Protein AF-A0A3M1IKK5-F1 (afdb_monomer_lite)

Radius of gyration: 20.99 Å; chains: 1; bounding box: 72×26×48 Å

Structure (mmCIF, N/CA/C/O backbone):
data_AF-A0A3M1IKK5-F1
#
_entry.id   AF-A0A3M1IKK5-F1
#
loop_
_atom_site.group_PDB
_atom_site.id
_atom_site.type_symbol
_atom_site.label_atom_id
_atom_site.label_alt_id
_atom_site.label_comp_id
_atom_site.label_asym_id
_atom_site.label_entity_id
_atom_site.label_seq_id
_atom_site.pdbx_PDB_ins_code
_atom_site.Cartn_x
_atom_site.Cartn_y
_atom_site.Cartn_z
_atom_site.occupancy
_atom_site.B_iso_or_equiv
_atom_site.auth_seq_id
_atom_site.auth_comp_id
_atom_site.auth_asym_id
_atom_site.auth_atom_id
_atom_site.pdbx_PDB_model_num
ATOM 1 N N . MET A 1 1 ? 6.489 -6.014 11.311 1.00 58.38 1 MET A N 1
ATOM 2 C CA . MET A 1 1 ? 5.268 -6.847 11.260 1.00 58.38 1 MET A CA 1
ATOM 3 C C . MET A 1 1 ? 4.473 -6.287 10.106 1.00 58.38 1 MET A C 1
ATOM 5 O O . MET A 1 1 ? 4.074 -5.149 10.227 1.00 58.38 1 MET A O 1
ATOM 9 N N . GLY A 1 2 ? 4.284 -7.007 9.006 1.00 65.69 2 GLY A N 1
ATOM 10 C CA . GLY A 1 2 ? 3.608 -6.455 7.829 1.00 65.69 2 GLY A CA 1
ATOM 11 C C . GLY A 1 2 ? 3.237 -7.554 6.849 1.00 65.69 2 GLY A C 1
ATOM 12 O O . GLY A 1 2 ? 3.492 -8.734 7.116 1.00 65.69 2 GLY A O 1
ATOM 13 N N . PHE A 1 3 ? 2.627 -7.177 5.731 1.00 83.50 3 PHE A N 1
ATOM 14 C CA . PHE A 1 3 ? 2.383 -8.119 4.645 1.00 83.50 3 PHE A CA 1
ATOM 15 C C . PHE A 1 3 ? 3.675 -8.459 3.900 1.00 83.50 3 PHE A C 1
ATOM 17 O O . PHE A 1 3 ? 4.762 -7.999 4.234 1.00 83.50 3 PHE A O 1
ATOM 24 N N . TYR A 1 4 ? 3.558 -9.309 2.886 1.00 88.00 4 TYR A N 1
ATOM 25 C CA . TYR A 1 4 ? 4.653 -9.595 1.973 1.00 88.00 4 TYR A CA 1
ATOM 26 C C . TYR A 1 4 ? 4.396 -8.894 0.644 1.00 88.00 4 TYR A C 1
ATOM 28 O O . TYR A 1 4 ? 3.340 -9.064 0.034 1.00 88.00 4 TYR A O 1
ATOM 36 N N . SER A 1 5 ? 5.389 -8.139 0.188 1.00 93.44 5 SER A N 1
ATOM 37 C CA . SER A 1 5 ? 5.426 -7.515 -1.131 1.00 93.44 5 SER A CA 1
ATOM 38 C C . SER A 1 5 ? 6.720 -7.918 -1.824 1.00 93.44 5 SER A C 1
ATOM 40 O O . SER A 1 5 ? 7.778 -7.991 -1.192 1.00 93.44 5 SER A O 1
ATOM 42 N N . VAL A 1 6 ? 6.666 -8.150 -3.134 1.00 94.56 6 VAL A N 1
ATOM 43 C CA . VAL A 1 6 ? 7.866 -8.388 -3.940 1.00 94.56 6 VAL A CA 1
ATOM 44 C C . VAL A 1 6 ? 8.791 -7.172 -3.934 1.00 94.56 6 VAL A C 1
ATOM 46 O O . VAL A 1 6 ? 9.999 -7.334 -4.096 1.00 94.56 6 VAL A O 1
ATOM 49 N N . VAL A 1 7 ? 8.262 -5.971 -3.676 1.00 95.06 7 VAL A N 1
ATOM 50 C CA . VAL A 1 7 ? 9.054 -4.737 -3.604 1.00 95.06 7 VAL A CA 1
ATOM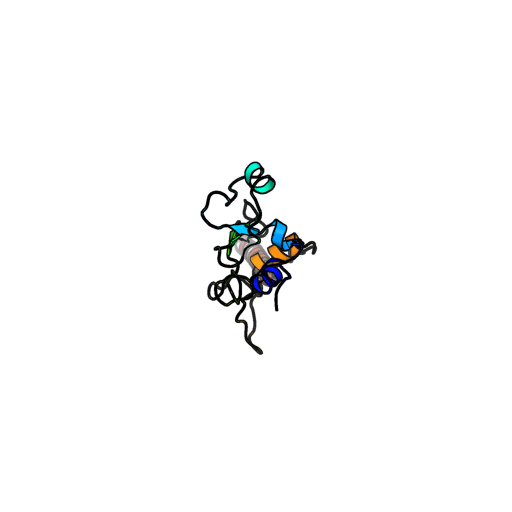 51 C C . VAL A 1 7 ? 10.089 -4.809 -2.481 1.00 95.06 7 VAL A C 1
ATOM 53 O O . VAL A 1 7 ? 11.201 -4.334 -2.671 1.00 95.06 7 VAL A O 1
ATOM 56 N N . ASP A 1 8 ? 9.808 -5.512 -1.377 1.00 93.62 8 ASP A N 1
ATOM 57 C CA . ASP A 1 8 ? 10.810 -5.771 -0.327 1.00 93.62 8 ASP A CA 1
ATOM 58 C C . ASP A 1 8 ? 11.998 -6.596 -0.834 1.00 93.62 8 ASP A C 1
ATOM 60 O O . ASP A 1 8 ? 13.120 -6.470 -0.340 1.00 93.62 8 ASP A O 1
ATOM 64 N N . THR A 1 9 ? 11.747 -7.483 -1.800 1.00 92.69 9 THR A N 1
ATOM 65 C CA . THR A 1 9 ? 12.785 -8.314 -2.418 1.00 92.69 9 THR A CA 1
ATOM 66 C C . THR A 1 9 ? 13.555 -7.513 -3.459 1.00 92.69 9 THR A C 1
ATOM 68 O O . THR A 1 9 ? 14.782 -7.523 -3.432 1.00 92.69 9 THR A O 1
ATOM 71 N N . VAL A 1 10 ? 12.853 -6.781 -4.332 1.00 94.19 10 VAL A N 1
ATOM 72 C CA . VAL A 1 10 ? 13.466 -5.916 -5.357 1.00 94.19 10 VAL A CA 1
ATOM 73 C C . VAL A 1 10 ? 14.331 -4.827 -4.713 1.00 94.19 10 VAL A C 1
ATOM 75 O O . VAL A 1 10 ? 15.401 -4.498 -5.219 1.00 94.19 10 VAL A O 1
ATOM 78 N N . ASP A 1 11 ? 13.919 -4.312 -3.556 1.00 94.12 11 ASP A N 1
ATOM 79 C CA . ASP A 1 11 ? 14.690 -3.341 -2.781 1.00 94.12 11 ASP A CA 1
ATOM 80 C C . ASP A 1 11 ? 15.993 -3.917 -2.195 1.00 94.12 11 ASP A C 1
ATOM 82 O O . ASP A 1 11 ? 16.948 -3.180 -1.951 1.00 94.12 11 ASP A O 1
ATOM 86 N N . GLN A 1 12 ? 16.067 -5.234 -1.989 1.00 89.31 12 GLN A N 1
ATOM 87 C CA . GLN A 1 12 ? 17.276 -5.923 -1.523 1.00 89.31 12 GLN A CA 1
ATOM 88 C C . GLN A 1 12 ? 18.143 -6.454 -2.669 1.00 89.31 12 GLN A C 1
ATOM 90 O O . GLN A 1 12 ? 19.362 -6.559 -2.513 1.00 89.31 12 GLN A O 1
ATOM 95 N N . SER A 1 13 ? 17.550 -6.797 -3.816 1.00 79.75 13 SER A N 1
ATOM 96 C CA . SER A 1 13 ? 18.277 -7.267 -4.994 1.00 79.75 13 SER A CA 1
ATOM 97 C C . SER A 1 13 ? 17.663 -6.753 -6.300 1.00 79.75 13 SER A C 1
ATOM 99 O O . SER A 1 13 ? 16.505 -6.990 -6.628 1.00 79.75 13 SER A O 1
ATOM 101 N N . SER A 1 14 ? 18.487 -6.100 -7.121 1.00 67.75 14 SER A N 1
ATOM 102 C CA . SER A 1 14 ? 18.091 -5.572 -8.434 1.00 67.75 14 SER A CA 1
ATOM 103 C C . SER A 1 14 ? 18.179 -6.608 -9.567 1.00 67.75 14 SER A C 1
ATOM 105 O O . SER A 1 14 ? 18.095 -6.263 -10.745 1.00 67.75 14 SER A O 1
ATOM 107 N N . SER A 1 15 ? 18.369 -7.890 -9.236 1.00 69.62 15 SER A N 1
ATOM 108 C CA . SER A 1 15 ? 18.570 -8.972 -10.204 1.00 69.62 15 SER A CA 1
ATOM 109 C C . SER A 1 15 ? 17.768 -10.215 -9.833 1.00 69.62 15 SER A C 1
ATOM 111 O O . SER A 1 15 ? 17.970 -10.779 -8.758 1.00 69.62 15 SER A O 1
ATOM 113 N N . GLY A 1 16 ? 16.918 -10.696 -10.741 1.00 75.81 16 GLY A N 1
ATOM 114 C CA . GLY A 1 16 ? 16.171 -11.936 -10.546 1.00 75.81 16 GLY A CA 1
ATOM 115 C C . GLY A 1 16 ? 14.801 -11.922 -11.210 1.00 75.81 16 GLY A C 1
ATOM 116 O O . GLY A 1 16 ? 14.425 -10.972 -11.891 1.00 75.81 16 GLY A O 1
ATOM 117 N N . THR A 1 17 ? 14.056 -13.009 -11.019 1.00 84.00 17 THR A N 1
ATOM 118 C CA . THR A 1 17 ? 12.642 -13.068 -11.407 1.00 84.00 17 THR A CA 1
ATOM 119 C C . THR A 1 17 ? 11.804 -12.332 -10.366 1.00 84.00 17 THR A C 1
ATOM 121 O O . THR A 1 17 ? 11.839 -12.689 -9.189 1.00 84.00 17 THR A O 1
ATOM 124 N N . VAL A 1 18 ? 11.037 -11.334 -10.804 1.00 89.38 18 VAL A N 1
ATOM 125 C CA . VAL A 1 18 ? 10.063 -10.624 -9.967 1.00 89.38 18 VAL A CA 1
ATOM 126 C C . VAL A 1 18 ? 8.773 -11.440 -9.944 1.00 89.38 18 VAL A C 1
ATOM 128 O O . VAL A 1 18 ? 8.151 -11.636 -10.985 1.00 89.38 18 VAL A O 1
ATOM 131 N N . ASN A 1 19 ? 8.393 -11.938 -8.766 1.00 91.19 19 ASN A N 1
ATOM 132 C CA . ASN A 1 19 ? 7.160 -12.697 -8.550 1.00 91.19 19 ASN A CA 1
ATOM 133 C C . ASN A 1 19 ? 6.219 -11.879 -7.650 1.00 91.19 19 ASN A C 1
ATOM 135 O O . ASN A 1 19 ? 6.419 -11.891 -6.434 1.00 91.19 19 ASN A O 1
ATOM 139 N N . PRO A 1 20 ? 5.238 -11.155 -8.217 1.00 93.81 20 PRO A N 1
ATOM 140 C CA . PRO A 1 20 ? 4.311 -10.336 -7.439 1.00 93.81 20 PRO A CA 1
ATOM 141 C C . PRO A 1 20 ? 3.492 -11.174 -6.452 1.00 93.81 20 PRO A C 1
ATOM 143 O O . PRO A 1 20 ? 3.043 -12.275 -6.785 1.00 93.81 20 PRO A O 1
ATOM 146 N N . THR A 1 21 ? 3.270 -10.641 -5.254 1.00 94.12 21 THR A N 1
ATOM 147 C CA . THR A 1 21 ? 2.294 -11.169 -4.295 1.00 94.12 21 THR A CA 1
ATOM 148 C C . THR A 1 21 ? 0.890 -10.648 -4.616 1.00 94.12 21 THR A C 1
ATOM 150 O O . THR A 1 21 ? 0.704 -9.804 -5.493 1.00 94.12 21 THR A O 1
ATOM 153 N N . THR A 1 22 ? -0.130 -11.137 -3.908 1.00 95.19 22 THR A N 1
ATOM 154 C CA . THR A 1 22 ? -1.503 -10.629 -4.055 1.00 95.19 22 THR A CA 1
ATOM 155 C C . THR A 1 22 ? -1.615 -9.152 -3.688 1.00 95.19 22 THR A C 1
ATOM 157 O O . THR A 1 22 ? -2.305 -8.420 -4.388 1.00 95.19 22 THR A O 1
ATOM 160 N N . LEU A 1 23 ? -0.885 -8.687 -2.668 1.00 94.75 23 LEU A N 1
ATOM 161 C CA . LEU A 1 23 ? -0.843 -7.269 -2.297 1.00 94.75 23 LEU A CA 1
ATOM 162 C C . LEU A 1 23 ? -0.293 -6.403 -3.440 1.00 94.75 23 LEU A C 1
ATOM 164 O O . LEU A 1 23 ? -0.813 -5.326 -3.720 1.00 94.75 23 LEU A O 1
ATOM 168 N N . ASP A 1 24 ? 0.721 -6.901 -4.150 1.00 96.81 24 ASP A N 1
ATOM 169 C CA . ASP A 1 24 ? 1.336 -6.191 -5.274 1.00 96.81 24 ASP A CA 1
ATOM 170 C C . ASP A 1 24 ? 0.371 -5.987 -6.455 1.00 96.81 24 ASP A C 1
ATOM 172 O O . ASP A 1 24 ? 0.549 -5.061 -7.248 1.00 96.81 24 ASP A O 1
ATOM 176 N N . LEU A 1 25 ? -0.690 -6.800 -6.564 1.00 96.19 25 LEU A N 1
ATOM 177 C CA . LEU A 1 25 ? -1.739 -6.634 -7.578 1.00 96.19 25 LEU A CA 1
ATOM 178 C C . LEU A 1 25 ? -2.608 -5.390 -7.358 1.00 96.19 25 LEU A C 1
ATOM 180 O O . LEU A 1 25 ? -3.379 -5.039 -8.253 1.00 96.19 25 LEU A O 1
ATOM 184 N N . PHE A 1 26 ? -2.479 -4.721 -6.216 1.00 97.00 26 PHE A N 1
ATOM 185 C CA . PHE A 1 26 ? -3.188 -3.482 -5.896 1.00 97.00 26 PHE A CA 1
ATOM 186 C C . PHE A 1 26 ? -2.237 -2.294 -5.751 1.00 97.00 26 PHE A C 1
ATOM 188 O O . PHE A 1 26 ? -2.670 -1.203 -5.402 1.00 97.00 26 PHE A O 1
ATOM 195 N N . ARG A 1 27 ? -0.940 -2.484 -6.023 1.00 97.50 27 ARG A N 1
ATOM 196 C CA . ARG A 1 27 ? 0.076 -1.450 -5.840 1.00 97.50 27 ARG A CA 1
ATOM 197 C C . ARG A 1 27 ? 0.301 -0.641 -7.116 1.00 97.50 27 ARG A C 1
ATOM 199 O O . ARG A 1 27 ? 0.773 -1.182 -8.117 1.00 97.50 27 ARG A O 1
ATOM 206 N N . PHE A 1 28 ? 0.061 0.664 -7.056 1.00 97.94 28 PHE A N 1
ATOM 207 C CA . PHE A 1 28 ? 0.251 1.607 -8.165 1.00 97.94 28 PHE A CA 1
ATOM 208 C C . PHE A 1 28 ? 1.157 2.773 -7.772 1.00 97.94 28 PHE A C 1
ATOM 210 O O . PHE A 1 28 ? 1.482 2.959 -6.597 1.00 97.94 28 PHE A O 1
ATOM 217 N N . ALA A 1 29 ? 1.633 3.521 -8.768 1.00 96.56 29 ALA A N 1
ATOM 218 C CA . ALA A 1 29 ? 2.372 4.755 -8.533 1.00 96.56 29 ALA A CA 1
ATOM 219 C C . ALA A 1 29 ? 1.374 5.881 -8.241 1.00 96.56 29 ALA A C 1
ATOM 221 O O . ALA A 1 29 ? 0.383 6.006 -8.947 1.00 96.56 29 ALA A O 1
ATOM 222 N N . ASN A 1 30 ? 1.654 6.704 -7.235 1.00 96.44 30 ASN A N 1
ATOM 223 C CA . ASN A 1 30 ? 0.769 7.794 -6.829 1.00 96.44 30 ASN A CA 1
ATOM 224 C C . ASN A 1 30 ? 0.950 9.040 -7.717 1.00 96.44 30 ASN A C 1
ATOM 226 O O . ASN A 1 30 ? 2.081 9.495 -7.921 1.00 96.44 30 ASN A O 1
ATOM 230 N N . GLY A 1 31 ? -0.150 9.631 -8.179 1.00 85.69 31 GLY A N 1
ATOM 231 C CA . GLY A 1 31 ? -0.212 10.959 -8.790 1.00 85.69 31 GLY A CA 1
ATOM 232 C C . GLY A 1 31 ? 0.373 11.056 -10.201 1.00 85.69 31 GLY A C 1
ATOM 233 O O . GLY A 1 31 ? 0.785 12.141 -10.620 1.00 85.69 31 GLY A O 1
ATOM 234 N N . GLY A 1 32 ? 0.455 9.939 -10.931 1.00 85.94 32 GLY A N 1
ATOM 235 C CA . GLY A 1 32 ? 1.095 9.852 -12.247 1.00 85.94 32 GLY A CA 1
ATOM 236 C C . GLY A 1 32 ? 0.240 9.175 -13.320 1.00 85.94 32 GLY A C 1
ATOM 237 O O . GLY A 1 32 ? -0.921 8.855 -13.121 1.00 85.94 32 GLY A O 1
ATOM 238 N N . ALA A 1 33 ? 0.838 8.912 -14.486 1.00 87.94 33 ALA A N 1
ATOM 239 C CA . ALA A 1 33 ? 0.152 8.239 -15.599 1.00 87.94 33 ALA A CA 1
ATOM 240 C C . ALA A 1 33 ? -0.190 6.759 -15.328 1.00 87.94 33 ALA A C 1
ATOM 242 O O . ALA A 1 33 ? -0.876 6.144 -16.136 1.00 87.94 33 ALA A O 1
ATOM 243 N N . ALA A 1 34 ? 0.328 6.190 -14.236 1.00 92.75 34 ALA A N 1
ATOM 244 C CA . ALA A 1 34 ? 0.082 4.818 -13.796 1.00 92.75 34 ALA A CA 1
ATOM 245 C C . ALA A 1 34 ? -0.760 4.768 -12.505 1.00 92.75 34 ALA A C 1
ATOM 247 O O . ALA A 1 34 ? -0.674 3.788 -11.769 1.00 92.75 34 ALA A O 1
ATOM 248 N N . ASP A 1 35 ? -1.537 5.822 -12.249 1.00 96.12 35 ASP A N 1
ATOM 249 C CA . ASP A 1 35 ? -2.480 5.953 -11.137 1.00 96.12 35 ASP A CA 1
ATOM 250 C C . ASP A 1 35 ? -3.921 5.780 -11.672 1.00 96.12 35 ASP A C 1
ATOM 252 O O . ASP A 1 35 ? -4.376 6.622 -12.458 1.00 96.12 35 ASP A O 1
ATOM 256 N N . PRO A 1 36 ? -4.596 4.644 -11.413 1.00 97.44 36 PRO A N 1
ATOM 257 C CA . PRO A 1 36 ? -5.851 4.303 -12.074 1.00 97.44 36 PRO A CA 1
ATOM 258 C C . PRO A 1 36 ? -7.084 4.960 -11.434 1.00 97.44 36 PRO A C 1
ATOM 260 O O . PRO A 1 36 ? -7.449 4.710 -10.298 1.00 97.44 36 PRO A O 1
ATOM 263 N N . SER A 1 37 ? -7.868 5.670 -12.241 1.00 95.56 37 SER A N 1
ATOM 264 C CA . SER A 1 37 ? -9.120 6.319 -11.815 1.00 95.56 37 SER A CA 1
ATOM 265 C C . SER A 1 37 ? -10.391 5.522 -12.142 1.00 95.56 37 SER A C 1
ATOM 267 O O . SER A 1 37 ? -11.506 5.911 -11.784 1.00 95.56 37 SER A O 1
ATOM 269 N N . ASN A 1 38 ? -10.260 4.423 -12.892 1.00 95.94 38 ASN A N 1
ATOM 270 C CA . ASN A 1 38 ? -11.378 3.592 -13.334 1.00 95.94 38 ASN A CA 1
ATOM 271 C C . ASN A 1 38 ? -10.954 2.139 -13.605 1.00 95.94 38 ASN A C 1
ATOM 273 O O . ASN A 1 38 ? -9.773 1.814 -13.712 1.00 95.94 38 ASN A O 1
ATOM 277 N N . ALA A 1 39 ? -11.938 1.247 -13.764 1.00 96.06 39 ALA A N 1
ATOM 278 C CA . ALA A 1 39 ? -11.703 -0.191 -13.937 1.00 96.06 39 ALA A CA 1
ATOM 279 C C . ALA A 1 39 ? -10.858 -0.545 -15.178 1.00 96.06 39 ALA A C 1
ATOM 281 O O . ALA A 1 39 ? -10.110 -1.527 -15.163 1.00 96.06 39 ALA A O 1
ATOM 282 N N . SER A 1 40 ? -10.956 0.241 -16.257 1.00 97.06 40 SER A N 1
ATOM 283 C CA . SER A 1 40 ? -10.142 0.013 -17.456 1.00 97.06 40 SER A CA 1
ATOM 284 C C . SER A 1 40 ? -8.672 0.310 -17.176 1.00 97.06 40 SER A C 1
ATOM 286 O O . SER A 1 40 ? -7.801 -0.462 -17.565 1.00 97.06 40 SER A O 1
ATOM 288 N N . GLU A 1 41 ? -8.386 1.405 -16.480 1.00 97.25 41 GLU A N 1
ATOM 289 C CA . GLU A 1 41 ? -7.025 1.788 -16.097 1.00 97.25 41 GLU A CA 1
ATOM 290 C C . GLU A 1 41 ? -6.447 0.792 -15.093 1.00 97.25 41 GLU A C 1
ATOM 292 O O . GLU A 1 41 ? -5.372 0.250 -15.318 1.00 97.25 41 GLU A O 1
ATOM 297 N N . PHE A 1 42 ? -7.206 0.415 -14.065 1.00 96.88 42 PHE A N 1
ATOM 298 C CA . PHE A 1 42 ? -6.760 -0.555 -13.063 1.00 96.88 42 PHE A CA 1
ATOM 299 C C . PHE A 1 42 ? -6.348 -1.908 -13.657 1.00 96.88 42 PHE A C 1
ATOM 301 O O . PHE A 1 42 ? -5.413 -2.556 -13.180 1.00 96.88 42 PHE A O 1
ATOM 308 N N . THR A 1 43 ? -7.036 -2.361 -14.706 1.00 96.00 43 THR A N 1
ATOM 309 C CA . THR A 1 43 ? -6.742 -3.648 -15.360 1.00 96.00 43 THR A CA 1
ATOM 310 C C . THR A 1 43 ? -5.619 -3.571 -16.393 1.00 96.00 43 THR A C 1
ATOM 312 O O . THR A 1 43 ? -5.108 -4.614 -16.796 1.00 96.00 43 THR A O 1
ATOM 315 N N . THR A 1 44 ? -5.214 -2.370 -16.817 1.00 96.69 44 THR A N 1
ATOM 316 C CA . THR A 1 44 ? -4.232 -2.181 -17.899 1.00 96.69 44 THR A CA 1
ATOM 317 C C . THR A 1 44 ? -2.944 -1.497 -17.453 1.00 96.69 44 THR A C 1
ATOM 319 O O . THR A 1 44 ? -1.893 -1.747 -18.042 1.00 96.69 44 THR A O 1
ATOM 322 N N . PHE A 1 45 ? -2.992 -0.662 -16.417 1.00 97.62 45 PHE A N 1
ATOM 323 C CA . PHE A 1 45 ? -1.831 0.041 -15.888 1.00 97.62 45 PHE A CA 1
ATOM 324 C C . PHE A 1 45 ? -0.887 -0.920 -15.171 1.00 97.62 45 PHE A C 1
ATOM 326 O O . PHE A 1 45 ? -1.299 -1.854 -14.473 1.00 97.62 45 PHE A O 1
ATOM 333 N N . ALA A 1 46 ? 0.409 -0.679 -15.354 1.00 95.12 46 ALA A N 1
ATOM 334 C CA . ALA A 1 46 ? 1.447 -1.465 -14.712 1.00 95.12 46 ALA A CA 1
ATOM 335 C C . ALA A 1 46 ? 1.395 -1.276 -13.191 1.00 95.12 46 ALA A C 1
ATOM 337 O O . ALA A 1 46 ? 1.197 -0.167 -12.697 1.00 95.12 46 ALA A O 1
ATOM 338 N N . ARG A 1 47 ? 1.608 -2.369 -12.454 1.00 96.06 47 ARG A N 1
ATOM 339 C CA . ARG A 1 47 ? 1.807 -2.303 -11.004 1.00 96.06 47 ARG A CA 1
ATOM 340 C C . ARG A 1 47 ? 3.150 -1.664 -10.695 1.00 96.06 47 ARG A C 1
ATOM 342 O O . ARG A 1 47 ? 4.129 -1.909 -11.400 1.00 96.06 47 ARG A O 1
ATOM 349 N N . ASN A 1 48 ? 3.204 -0.876 -9.628 1.00 96.00 48 ASN A N 1
ATOM 350 C CA . ASN A 1 48 ? 4.445 -0.260 -9.184 1.00 96.00 48 ASN A CA 1
ATOM 351 C C . ASN A 1 48 ? 5.239 -1.235 -8.308 1.00 96.00 48 ASN A C 1
ATOM 353 O O . ASN A 1 48 ? 5.043 -1.295 -7.094 1.00 96.00 48 ASN A O 1
ATOM 357 N N . LEU A 1 49 ? 6.129 -2.001 -8.940 1.00 94.62 49 LEU A N 1
ATOM 358 C CA . LEU A 1 49 ? 6.967 -3.011 -8.281 1.00 94.62 49 LEU A CA 1
ATOM 359 C C . LEU A 1 49 ? 8.398 -2.522 -8.014 1.00 94.62 49 LEU A C 1
ATOM 361 O O . LEU A 1 49 ? 9.298 -3.327 -7.775 1.00 94.62 49 LEU A O 1
ATOM 365 N N . GLU A 1 50 ? 8.608 -1.210 -8.079 1.00 92.62 50 GLU A N 1
ATOM 366 C CA . GLU A 1 50 ? 9.912 -0.579 -7.924 1.00 92.62 50 GLU A CA 1
ATOM 367 C C . GLU A 1 50 ? 9.987 0.168 -6.584 1.00 92.62 50 GLU A C 1
ATOM 369 O O . GLU A 1 50 ? 9.038 0.871 -6.208 1.00 92.62 50 GLU A O 1
ATOM 374 N N . PRO A 1 51 ? 11.102 0.041 -5.843 1.00 95.00 51 PRO A N 1
ATOM 375 C CA . PRO A 1 51 ? 11.348 0.886 -4.686 1.00 95.00 51 PRO A CA 1
ATOM 376 C C . PRO A 1 51 ? 11.626 2.338 -5.112 1.00 95.00 51 PRO A C 1
ATOM 378 O O . PRO A 1 51 ? 11.923 2.625 -6.270 1.00 95.00 51 PRO A O 1
ATOM 381 N N . GLY A 1 52 ? 11.522 3.277 -4.174 1.00 94.94 52 GLY A N 1
ATOM 382 C CA . GLY A 1 52 ? 11.815 4.699 -4.408 1.00 94.94 52 GLY A CA 1
ATOM 383 C C . GLY A 1 52 ? 10.661 5.521 -4.975 1.00 94.94 52 GLY A C 1
ATOM 384 O O . GLY A 1 52 ? 10.543 6.703 -4.651 1.00 94.94 52 GLY A O 1
ATOM 385 N N . THR A 1 53 ? 9.759 4.911 -5.739 1.00 94.75 53 THR A N 1
ATOM 386 C CA . THR A 1 53 ? 8.582 5.595 -6.296 1.00 94.75 53 THR A CA 1
ATOM 387 C C . THR A 1 53 ? 7.449 5.656 -5.275 1.00 94.75 53 THR A C 1
ATOM 389 O O . THR A 1 53 ? 7.089 4.634 -4.689 1.00 94.75 53 THR A O 1
ATOM 392 N N . THR A 1 54 ? 6.852 6.840 -5.067 1.00 96.44 54 THR A N 1
ATOM 393 C CA . THR A 1 54 ? 5.670 6.997 -4.202 1.00 96.44 54 THR A CA 1
ATOM 394 C C . THR A 1 54 ? 4.551 6.084 -4.684 1.00 96.44 54 THR A C 1
ATOM 396 O O . THR A 1 54 ? 4.138 6.160 -5.839 1.00 96.44 54 THR A O 1
ATOM 399 N N . ALA A 1 55 ? 4.079 5.218 -3.794 1.00 96.94 55 ALA A N 1
ATOM 400 C CA . ALA A 1 55 ? 3.173 4.139 -4.136 1.00 96.94 55 ALA A CA 1
ATOM 401 C C . ALA A 1 55 ? 1.930 4.153 -3.251 1.00 96.94 55 ALA A C 1
ATOM 403 O O . ALA A 1 55 ? 1.977 4.600 -2.103 1.00 96.94 55 ALA A O 1
ATOM 404 N N . ILE A 1 56 ? 0.845 3.616 -3.790 1.00 97.69 56 ILE A N 1
ATOM 405 C CA . ILE A 1 56 ? -0.440 3.445 -3.118 1.00 97.69 56 ILE A CA 1
ATOM 406 C C . ILE A 1 56 ? -0.924 2.010 -3.300 1.00 97.69 56 ILE A C 1
ATOM 408 O O . ILE A 1 56 ? -0.655 1.390 -4.329 1.00 97.69 56 ILE A O 1
ATOM 412 N N . THR A 1 57 ? -1.626 1.491 -2.298 1.00 97.38 57 THR A N 1
ATOM 413 C CA . THR A 1 57 ? -2.625 0.442 -2.511 1.00 97.38 57 THR A CA 1
ATOM 414 C C . THR A 1 57 ? -3.892 1.128 -2.988 1.00 97.38 57 THR A C 1
ATOM 416 O O . THR A 1 57 ? -4.374 2.029 -2.303 1.00 97.38 57 THR A O 1
ATOM 419 N N . ASP A 1 58 ? -4.401 0.721 -4.142 1.00 97.44 58 ASP A N 1
ATOM 420 C CA . ASP A 1 58 ? -5.525 1.366 -4.812 1.00 97.44 58 ASP A CA 1
ATOM 421 C C . ASP A 1 58 ? -6.622 0.344 -5.131 1.00 97.44 58 ASP A C 1
ATOM 423 O O . ASP A 1 58 ? -6.348 -0.755 -5.619 1.00 97.44 58 ASP A O 1
ATOM 427 N N . VAL A 1 59 ? -7.867 0.705 -4.836 1.00 96.38 59 VAL A N 1
ATOM 428 C CA . VAL A 1 59 ? -9.080 -0.061 -5.157 1.00 96.38 59 VAL A CA 1
ATOM 429 C C . VAL A 1 59 ? -10.071 0.732 -6.017 1.00 96.38 59 VAL A C 1
ATOM 431 O O . VAL A 1 59 ? -11.204 0.289 -6.212 1.00 96.38 59 VAL A O 1
ATOM 434 N N . ILE A 1 60 ? -9.651 1.879 -6.568 1.00 95.88 60 ILE A N 1
ATOM 435 C CA . ILE A 1 60 ? -10.360 2.833 -7.445 1.00 95.88 60 ILE A CA 1
ATOM 436 C C . ILE A 1 60 ? -11.517 3.557 -6.748 1.00 95.88 60 ILE A C 1
ATOM 438 O O . ILE A 1 60 ? -11.804 4.727 -6.994 1.00 95.88 60 ILE A O 1
ATOM 442 N N . THR A 1 61 ? -12.231 2.846 -5.881 1.00 93.81 61 THR A N 1
ATOM 443 C CA . THR A 1 61 ? -13.393 3.326 -5.143 1.00 93.81 61 THR A CA 1
ATOM 444 C C . THR A 1 61 ? -13.303 2.884 -3.688 1.00 93.81 61 THR A C 1
ATOM 446 O O . THR A 1 61 ? -12.942 1.732 -3.449 1.00 93.81 61 THR A O 1
ATOM 449 N N . PRO A 1 62 ? -13.688 3.734 -2.718 1.00 92.69 62 PRO A N 1
ATOM 450 C CA . PRO A 1 62 ? -13.688 3.366 -1.304 1.00 92.69 62 PRO A CA 1
ATOM 451 C C . PRO A 1 62 ? -14.466 2.070 -1.033 1.00 92.69 62 PRO A C 1
ATOM 453 O O . PRO A 1 62 ? -15.566 1.881 -1.560 1.00 92.69 62 PRO A O 1
ATOM 456 N N . LEU A 1 63 ? -13.924 1.211 -0.169 1.00 86.00 63 LEU A N 1
ATOM 457 C CA . LEU A 1 63 ? -14.528 -0.059 0.242 1.00 86.00 63 LEU A CA 1
ATOM 458 C C . LEU A 1 63 ? -14.332 -0.255 1.750 1.00 86.00 63 LEU A C 1
ATOM 460 O O . LEU A 1 63 ? -13.331 0.184 2.297 1.00 86.00 63 LEU A O 1
ATOM 464 N N . PHE A 1 64 ? -15.288 -0.886 2.440 1.00 77.00 64 PHE A N 1
ATOM 465 C CA . PHE A 1 64 ? -15.213 -1.145 3.891 1.00 77.00 64 PHE A CA 1
ATOM 466 C C . PHE A 1 64 ? -14.896 0.093 4.758 1.00 77.00 64 PHE A C 1
ATOM 468 O O . PHE A 1 64 ? -14.250 -0.034 5.787 1.00 77.00 64 PHE A O 1
ATOM 475 N N . ASN A 1 65 ? -15.354 1.285 4.354 1.00 85.75 65 ASN A N 1
ATOM 476 C CA . ASN A 1 65 ? -15.002 2.595 4.941 1.00 85.75 65 ASN A CA 1
ATOM 477 C C . ASN A 1 65 ? -13.526 3.018 4.793 1.00 85.75 65 ASN A C 1
ATOM 479 O O . ASN A 1 65 ? -13.193 4.154 5.131 1.00 85.75 65 ASN A O 1
ATOM 483 N N . ALA A 1 66 ? -12.671 2.175 4.217 1.00 89.50 66 ALA A N 1
ATOM 484 C CA . ALA A 1 66 ? -11.324 2.550 3.824 1.00 89.50 66 ALA A CA 1
ATOM 485 C C . ALA A 1 66 ? -11.358 3.514 2.631 1.00 89.50 66 ALA A C 1
ATOM 487 O O . ALA A 1 66 ? -12.258 3.472 1.784 1.00 89.50 66 ALA A O 1
ATOM 488 N N . ALA A 1 67 ? -10.350 4.382 2.558 1.00 94.25 67 ALA A N 1
ATOM 489 C CA . ALA A 1 67 ? -10.130 5.223 1.390 1.00 94.25 67 ALA A CA 1
ATOM 490 C C . ALA A 1 67 ? -9.867 4.364 0.140 1.00 94.25 67 ALA A C 1
ATOM 492 O O . ALA A 1 67 ? -9.414 3.226 0.244 1.00 94.25 67 ALA A O 1
ATOM 493 N N . ALA A 1 68 ? -10.138 4.925 -1.042 1.00 96.38 68 ALA A N 1
ATOM 494 C CA . ALA A 1 68 ? -9.810 4.263 -2.307 1.00 96.38 68 ALA A CA 1
ATOM 495 C C . ALA A 1 68 ? -8.301 4.012 -2.445 1.00 96.38 68 ALA A C 1
ATOM 497 O O . ALA A 1 68 ? -7.895 3.004 -3.010 1.00 96.38 68 ALA A O 1
ATOM 498 N N . GLU A 1 69 ? -7.499 4.914 -1.881 1.00 97.12 69 GLU A N 1
ATOM 499 C CA . GLU A 1 69 ? -6.047 4.908 -1.970 1.00 97.12 69 GLU A CA 1
ATOM 500 C C . GLU A 1 69 ? -5.442 4.957 -0.565 1.00 97.12 69 GLU A C 1
ATOM 502 O O . GLU A 1 69 ? -5.832 5.777 0.271 1.00 97.12 69 GLU A O 1
ATOM 507 N N . THR A 1 70 ? -4.462 4.095 -0.305 1.00 97.38 70 THR A N 1
ATOM 508 C CA . THR A 1 70 ? -3.676 4.091 0.937 1.00 97.38 70 THR A CA 1
ATOM 509 C C . THR A 1 70 ? -2.191 4.116 0.603 1.00 97.38 70 THR A C 1
ATOM 511 O O . THR A 1 70 ? -1.703 3.262 -0.134 1.00 97.38 70 THR A O 1
ATOM 514 N N . LEU A 1 71 ? -1.451 5.089 1.142 1.00 97.88 71 LEU A N 1
ATOM 515 C CA . LEU A 1 71 ? -0.024 5.253 0.855 1.00 97.88 71 LEU A CA 1
ATOM 516 C C . LEU A 1 71 ? 0.813 4.093 1.409 1.00 97.88 71 LEU A C 1
ATOM 518 O O . LEU A 1 71 ? 0.681 3.708 2.570 1.00 97.88 71 LEU A O 1
ATOM 522 N N . MET A 1 72 ? 1.736 3.608 0.583 1.00 97.56 72 MET A N 1
ATOM 523 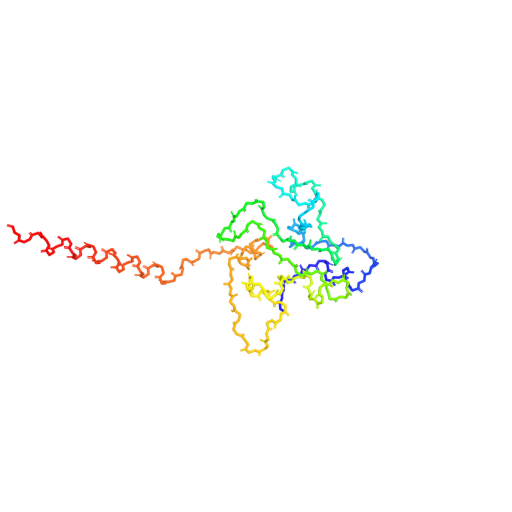C CA . MET A 1 72 ? 2.700 2.560 0.913 1.00 97.56 72 MET A CA 1
ATOM 524 C C . MET A 1 72 ? 4.088 3.149 1.157 1.00 97.56 72 MET A C 1
ATOM 526 O O . MET A 1 72 ? 4.489 4.129 0.516 1.00 97.56 72 MET A O 1
ATOM 530 N N . SER A 1 73 ? 4.865 2.495 2.015 1.00 97.56 73 SER A N 1
ATOM 531 C CA . SER A 1 73 ? 6.307 2.724 2.072 1.00 97.56 73 SER A CA 1
ATOM 532 C C . SER A 1 73 ? 7.006 2.235 0.804 1.00 97.56 73 SER A C 1
ATOM 534 O O . SER A 1 73 ? 6.486 1.398 0.061 1.00 97.56 73 SER A O 1
ATOM 536 N N . THR A 1 74 ? 8.173 2.802 0.503 1.00 96.88 74 THR A N 1
ATOM 537 C CA . THR A 1 74 ? 8.812 2.690 -0.818 1.00 96.88 74 THR A CA 1
ATOM 538 C C . THR A 1 74 ? 10.128 1.922 -0.799 1.00 96.88 74 THR A C 1
ATOM 540 O O . THR A 1 74 ? 10.769 1.831 -1.840 1.00 96.88 74 THR A O 1
ATOM 543 N N . GLY A 1 75 ? 10.528 1.341 0.332 1.00 96.44 75 GLY A N 1
ATOM 544 C CA . GLY A 1 75 ? 11.712 0.487 0.440 1.00 96.44 75 GLY A CA 1
ATOM 545 C C . GLY A 1 75 ? 12.738 1.032 1.427 1.00 96.44 75 GLY A C 1
ATOM 546 O O . GLY A 1 75 ? 12.853 2.238 1.647 1.00 96.44 75 GLY A O 1
ATOM 547 N N . VAL A 1 76 ? 13.509 0.124 2.018 1.00 95.94 76 VAL A N 1
ATOM 548 C CA . VAL A 1 76 ? 14.529 0.440 3.019 1.00 95.94 76 VAL A CA 1
ATOM 549 C C . VAL A 1 76 ? 15.786 0.989 2.351 1.00 95.94 76 VAL A C 1
ATOM 551 O O . VAL A 1 76 ? 16.318 2.006 2.787 1.00 95.94 76 VAL A O 1
ATOM 554 N N . ASN A 1 77 ? 16.269 0.331 1.296 1.00 95.56 77 ASN A N 1
ATOM 555 C CA . ASN A 1 77 ? 17.577 0.625 0.707 1.00 95.56 77 ASN A CA 1
ATOM 556 C C . ASN A 1 77 ? 17.504 1.689 -0.392 1.00 95.56 77 ASN A C 1
ATOM 558 O O . ASN A 1 77 ? 18.380 2.548 -0.482 1.00 95.56 77 ASN A O 1
ATOM 562 N N . HIS A 1 78 ? 16.470 1.628 -1.230 1.00 95.31 78 HIS A N 1
ATOM 563 C CA . HIS A 1 78 ? 16.289 2.502 -2.392 1.00 95.31 78 HIS A CA 1
ATOM 564 C C . HIS A 1 78 ? 15.012 3.344 -2.292 1.00 95.31 78 HIS A C 1
ATOM 566 O O . HIS A 1 78 ? 14.569 3.914 -3.288 1.00 95.31 78 HIS A O 1
ATOM 572 N N . GLY A 1 79 ? 14.412 3.407 -1.101 1.00 96.06 79 GLY A N 1
ATOM 573 C CA . GLY A 1 79 ? 13.135 4.057 -0.849 1.00 96.06 79 GLY A CA 1
ATOM 574 C C . GLY A 1 79 ? 13.164 5.097 0.262 1.00 96.06 79 GLY A C 1
ATOM 575 O O . GLY A 1 79 ? 14.096 5.885 0.401 1.00 96.06 79 GLY A O 1
ATOM 576 N N . ASP A 1 80 ? 12.081 5.121 1.028 1.00 96.75 80 ASP A N 1
ATOM 577 C CA . ASP A 1 80 ? 11.830 6.046 2.125 1.00 96.75 80 ASP A CA 1
ATOM 578 C C . ASP A 1 80 ? 12.423 5.592 3.465 1.00 96.75 80 ASP A C 1
ATOM 580 O O . ASP A 1 80 ? 12.152 6.217 4.488 1.00 96.75 80 ASP A O 1
ATOM 584 N N . GLY A 1 81 ? 13.228 4.529 3.463 1.00 96.69 81 GLY A N 1
ATOM 585 C CA . GLY A 1 81 ? 13.871 3.970 4.651 1.00 96.69 81 GLY A CA 1
ATOM 586 C C . GLY A 1 81 ? 13.012 2.949 5.396 1.00 96.69 81 GLY A C 1
ATOM 587 O O . GLY A 1 81 ? 13.481 2.371 6.374 1.00 96.69 81 GLY A O 1
ATOM 588 N N . ASN A 1 82 ? 11.794 2.683 4.919 1.00 96.38 82 ASN A N 1
ATOM 589 C CA . ASN A 1 82 ? 10.842 1.771 5.538 1.00 96.38 82 ASN A CA 1
ATOM 590 C C . ASN A 1 82 ? 10.524 0.593 4.613 1.00 96.38 82 ASN A C 1
ATOM 592 O O . ASN A 1 82 ? 10.565 0.703 3.387 1.00 96.38 82 ASN A O 1
ATOM 596 N N . GLN A 1 83 ? 10.195 -0.558 5.205 1.00 95.19 83 GLN A N 1
ATOM 597 C CA . GLN A 1 83 ? 9.881 -1.768 4.448 1.00 95.19 83 GLN A CA 1
ATOM 598 C C . GLN A 1 83 ? 8.688 -1.515 3.509 1.00 95.19 83 GLN A C 1
ATOM 600 O O . GLN A 1 83 ? 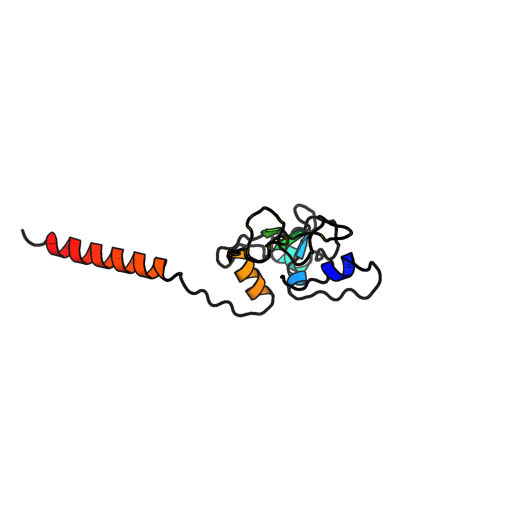7.649 -1.012 3.929 1.00 95.19 83 GLN A O 1
ATOM 605 N N . ALA A 1 84 ? 8.832 -1.855 2.227 1.00 95.50 84 ALA A N 1
ATOM 606 C CA . ALA A 1 84 ? 7.863 -1.501 1.194 1.00 95.50 84 ALA A CA 1
ATOM 607 C C . ALA A 1 84 ? 6.518 -2.225 1.354 1.00 95.50 84 ALA A C 1
ATOM 609 O O . ALA A 1 84 ? 5.518 -1.781 0.800 1.00 95.50 84 ALA A O 1
ATOM 610 N N . SER A 1 85 ? 6.470 -3.311 2.120 1.00 95.06 85 SER A N 1
ATOM 611 C CA . SER A 1 85 ? 5.237 -4.010 2.495 1.00 95.06 85 SER A CA 1
ATOM 612 C C . SER A 1 85 ? 4.421 -3.369 3.625 1.00 95.06 85 SER A C 1
ATOM 614 O O . SER A 1 85 ? 3.417 -3.947 4.041 1.00 95.06 85 SER A O 1
ATOM 616 N N . HIS A 1 86 ? 4.834 -2.205 4.128 1.00 96.50 86 HIS A N 1
ATOM 617 C CA . HIS A 1 86 ? 4.129 -1.460 5.173 1.00 96.50 86 HIS A CA 1
ATOM 618 C C . HIS A 1 86 ? 3.411 -0.230 4.611 1.00 96.50 86 HIS A C 1
ATOM 620 O O . HIS A 1 86 ? 3.702 0.243 3.502 1.00 96.50 86 HIS A O 1
ATOM 626 N N . TRP A 1 87 ? 2.485 0.308 5.406 1.00 96.94 87 TRP A N 1
ATOM 627 C CA . TRP A 1 87 ? 1.913 1.622 5.144 1.00 96.94 87 TRP A CA 1
ATOM 628 C C . TRP A 1 87 ? 2.973 2.707 5.260 1.00 96.94 87 TRP A C 1
ATOM 630 O O . TRP A 1 87 ? 4.012 2.542 5.897 1.00 96.94 87 TRP A O 1
ATOM 640 N N . LYS A 1 88 ? 2.692 3.851 4.645 1.00 97.31 88 LYS A N 1
ATOM 641 C CA . LYS A 1 88 ? 3.538 5.025 4.797 1.00 97.31 88 LYS A CA 1
ATOM 642 C C . LYS A 1 88 ? 3.533 5.496 6.255 1.00 97.31 88 LYS A C 1
ATOM 644 O O . LYS A 1 88 ? 2.480 5.749 6.837 1.00 97.31 88 LYS A O 1
ATOM 649 N N . ASP A 1 89 ? 4.733 5.637 6.801 1.00 96.00 89 ASP A N 1
ATOM 650 C CA . ASP A 1 89 ? 4.983 6.036 8.186 1.00 96.00 89 ASP A CA 1
ATOM 651 C C . ASP A 1 89 ? 4.418 7.425 8.553 1.00 96.00 89 ASP A C 1
ATOM 653 O O . ASP A 1 89 ? 4.294 8.306 7.697 1.00 96.00 89 ASP A O 1
ATOM 657 N N . ASN A 1 90 ? 4.144 7.635 9.845 1.00 92.69 90 ASN A N 1
ATOM 658 C CA . ASN A 1 90 ? 3.675 8.886 10.463 1.00 92.69 90 ASN A CA 1
ATOM 659 C C . ASN A 1 90 ? 2.328 9.430 9.952 1.00 92.69 90 ASN A C 1
ATOM 661 O O . ASN A 1 90 ? 2.032 10.616 10.116 1.00 92.69 90 ASN A O 1
ATOM 665 N N . LEU A 1 91 ? 1.494 8.581 9.346 1.00 94.81 91 LEU A N 1
ATOM 666 C CA . LEU A 1 91 ? 0.171 8.964 8.839 1.00 94.81 91 LEU A CA 1
ATOM 667 C C . LEU A 1 91 ? -0.998 8.322 9.603 1.00 94.81 91 LEU A C 1
ATOM 669 O O . LEU A 1 91 ? -2.150 8.622 9.300 1.00 94.81 91 LEU A O 1
ATOM 673 N N . GLY A 1 92 ? -0.722 7.459 10.588 1.00 93.25 92 GLY A N 1
ATOM 674 C CA . GLY A 1 92 ? -1.765 6.775 11.361 1.00 93.25 92 GLY A CA 1
ATOM 675 C C . GLY A 1 92 ? -2.662 5.885 10.494 1.00 93.25 92 GLY A C 1
ATOM 676 O O . GLY A 1 92 ? -3.862 5.794 10.738 1.00 93.25 92 GLY A O 1
ATOM 677 N N . LEU A 1 93 ? -2.091 5.281 9.446 1.00 94.56 93 LEU A N 1
ATOM 678 C CA . LEU A 1 93 ? -2.843 4.540 8.431 1.00 94.56 93 LEU A CA 1
ATOM 679 C C . LEU A 1 93 ? -3.293 3.161 8.895 1.00 94.56 93 LEU A C 1
ATOM 681 O O . LEU A 1 93 ? -4.216 2.624 8.296 1.00 94.56 93 LEU A O 1
ATOM 685 N N . GLY A 1 94 ? -2.686 2.593 9.934 1.00 93.50 94 GLY A N 1
ATOM 686 C CA . GLY A 1 94 ? -3.057 1.273 10.424 1.00 93.50 94 GLY A CA 1
ATOM 687 C C . GLY A 1 94 ? -1.971 0.584 11.227 1.00 93.50 94 GLY A C 1
ATOM 688 O O . GLY A 1 94 ? -0.919 1.150 11.514 1.00 93.50 94 GLY A O 1
ATOM 689 N N . LEU A 1 95 ? -2.237 -0.675 11.550 1.00 93.88 95 LEU A N 1
ATOM 690 C CA . LEU A 1 95 ? -1.356 -1.580 12.269 1.00 93.88 95 LEU A CA 1
ATOM 691 C C . LEU A 1 95 ? -0.087 -1.900 11.472 1.00 93.88 95 LEU A C 1
ATOM 693 O O . LEU A 1 95 ? 0.929 -2.241 12.073 1.00 93.88 95 LEU A O 1
ATOM 697 N N . MET A 1 96 ? -0.117 -1.774 10.141 1.00 93.56 96 MET A N 1
ATOM 698 C CA . MET A 1 96 ? 1.088 -1.886 9.310 1.00 93.56 96 MET A CA 1
ATOM 699 C C . MET A 1 96 ? 1.961 -0.629 9.298 1.00 93.56 96 MET A C 1
ATOM 701 O O . MET A 1 96 ? 2.620 -0.338 8.300 1.00 93.56 96 MET A O 1
ATOM 705 N N . ASP A 1 97 ? 1.976 0.120 10.392 1.00 94.31 97 ASP A N 1
ATOM 706 C CA . ASP A 1 97 ? 2.965 1.163 10.617 1.00 94.31 97 ASP A CA 1
ATOM 707 C C . ASP A 1 97 ? 4.378 0.532 10.693 1.00 94.31 97 ASP A C 1
ATOM 709 O O . ASP A 1 97 ? 4.601 -0.391 11.488 1.00 94.31 97 ASP A O 1
ATOM 713 N N . PRO A 1 98 ? 5.344 0.977 9.867 1.00 94.56 98 PRO A N 1
ATOM 714 C CA . PRO A 1 98 ? 6.690 0.406 9.828 1.00 94.56 98 PRO A CA 1
ATOM 715 C C . PRO A 1 98 ? 7.517 0.688 11.086 1.00 94.56 98 PRO A C 1
ATOM 717 O O . PRO A 1 98 ? 8.539 0.028 11.291 1.00 94.56 98 PRO A O 1
ATOM 720 N N . THR A 1 99 ? 7.094 1.632 11.928 1.00 93.88 99 THR A N 1
ATOM 721 C CA . THR A 1 99 ? 7.821 2.053 13.129 1.00 93.88 99 THR A CA 1
ATOM 722 C C . THR A 1 99 ? 7.162 1.625 14.436 1.00 93.88 99 THR A C 1
ATOM 724 O O . THR A 1 99 ? 7.714 1.912 15.501 1.00 93.88 99 THR A O 1
ATOM 727 N N . LEU A 1 100 ? 6.055 0.869 14.372 1.00 91.62 100 LEU A N 1
ATOM 728 C CA . LEU A 1 100 ? 5.355 0.351 15.548 1.00 91.62 100 LEU A CA 1
ATOM 729 C C . LEU A 1 100 ? 6.323 -0.387 16.487 1.00 91.62 100 LEU A C 1
ATOM 731 O O . LEU A 1 100 ? 6.863 -1.453 16.159 1.00 91.62 100 LEU A O 1
ATOM 735 N N . ALA A 1 101 ? 6.547 0.184 17.670 1.00 88.50 101 ALA A N 1
ATOM 736 C CA . ALA A 1 101 ? 7.588 -0.279 18.575 1.00 88.50 101 ALA A CA 1
ATOM 737 C C . ALA A 1 101 ? 7.130 -1.458 19.446 1.00 88.50 101 ALA A C 1
ATOM 739 O O . ALA A 1 101 ? 5.947 -1.686 19.705 1.00 88.50 101 ALA A O 1
ATOM 740 N N . TYR A 1 102 ? 8.095 -2.212 19.980 1.00 87.62 102 TYR A N 1
ATOM 741 C CA . TYR A 1 102 ? 7.786 -3.257 20.953 1.00 87.62 102 TYR A CA 1
ATOM 742 C C . TYR A 1 102 ? 7.112 -2.665 22.200 1.00 87.62 102 TYR A C 1
ATOM 744 O O . TYR A 1 102 ? 7.658 -1.774 22.850 1.00 87.62 102 TYR A O 1
ATOM 752 N N . GLY A 1 103 ? 5.953 -3.214 22.566 1.00 88.88 103 GLY A N 1
ATOM 753 C CA . GLY A 1 103 ? 5.159 -2.752 23.707 1.00 88.88 103 GLY A CA 1
ATOM 754 C C . GLY A 1 103 ? 4.203 -1.600 23.387 1.00 88.88 103 GLY A C 1
ATOM 755 O O . GLY A 1 103 ? 3.452 -1.194 24.273 1.00 88.88 103 GLY A O 1
ATOM 756 N N . GLU A 1 104 ? 4.190 -1.104 22.149 1.00 90.06 104 GLU A N 1
ATOM 757 C CA . GLU A 1 104 ? 3.180 -0.169 21.664 1.00 90.06 104 GLU A CA 1
ATOM 758 C C . GLU A 1 104 ? 1.889 -0.905 21.278 1.00 90.06 104 GLU A C 1
ATOM 760 O O . GLU A 1 104 ? 1.913 -2.035 20.782 1.00 90.06 104 GLU A O 1
ATOM 765 N N . ILE A 1 105 ? 0.742 -0.269 21.523 1.00 88.56 105 ILE A N 1
ATOM 766 C CA . ILE A 1 105 ? -0.559 -0.777 21.084 1.00 88.56 105 ILE A CA 1
ATOM 767 C C . ILE A 1 105 ? -0.868 -0.140 19.732 1.00 88.56 105 ILE A C 1
ATOM 769 O O . ILE A 1 105 ? -1.271 1.019 19.674 1.00 88.56 105 ILE A O 1
ATOM 773 N N . GLY A 1 106 ? -0.702 -0.912 18.660 1.00 86.94 106 GLY A N 1
ATOM 774 C CA . GLY A 1 106 ? -1.123 -0.495 17.326 1.00 86.94 106 GLY A CA 1
ATOM 775 C C . GLY A 1 106 ? -2.646 -0.478 17.194 1.00 86.94 106 GLY A C 1
ATOM 776 O O . GLY A 1 106 ? -3.346 -1.306 17.786 1.00 86.94 106 GLY A O 1
ATOM 777 N N . GLN A 1 107 ? -3.164 0.469 16.415 1.00 90.00 107 GLN A N 1
ATOM 778 C CA . GLN A 1 107 ? -4.584 0.531 16.078 1.00 90.00 107 GLN A CA 1
ATOM 779 C C . GLN A 1 107 ? -4.831 -0.157 14.738 1.00 90.00 107 GLN A C 1
ATOM 781 O O . GLN A 1 107 ? -4.142 0.127 13.766 1.00 90.00 107 GLN A O 1
ATOM 786 N N . ILE A 1 108 ? -5.828 -1.042 14.696 1.00 91.44 108 ILE A N 1
ATOM 787 C CA . ILE A 1 108 ? -6.339 -1.599 13.440 1.00 91.44 108 ILE A CA 1
ATOM 788 C C . ILE A 1 108 ? -7.260 -0.556 12.810 1.00 91.44 108 ILE A C 1
ATOM 790 O O . ILE A 1 108 ? -8.156 -0.045 13.486 1.00 91.44 108 ILE A O 1
ATOM 794 N N . THR A 1 109 ? -7.054 -0.263 11.533 1.00 92.19 109 THR A N 1
ATOM 795 C CA . THR A 1 109 ? -7.890 0.650 10.743 1.00 92.19 109 THR A CA 1
ATOM 796 C C . THR A 1 109 ? -8.594 -0.094 9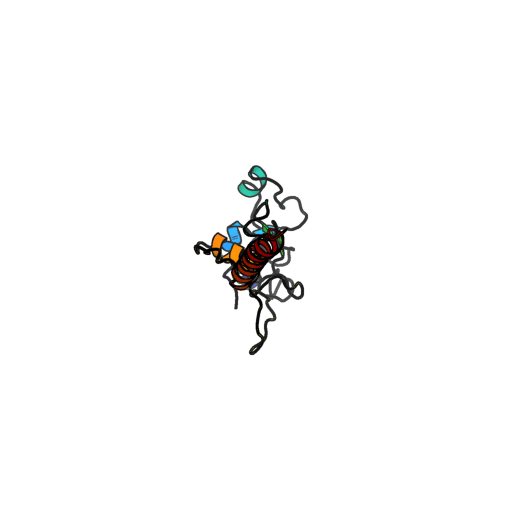.612 1.00 92.19 109 THR A C 1
ATOM 798 O O . THR A 1 109 ? -8.285 -1.247 9.302 1.00 92.19 109 THR A O 1
ATOM 801 N N . ASP A 1 110 ? -9.514 0.592 8.933 1.00 93.06 110 ASP A N 1
ATOM 802 C CA . ASP A 1 110 ? -10.182 0.049 7.749 1.00 93.06 110 ASP A CA 1
ATOM 803 C C . ASP A 1 110 ? -9.199 -0.251 6.604 1.00 93.06 110 ASP A C 1
ATOM 805 O O . ASP A 1 110 ? -9.444 -1.164 5.819 1.00 93.06 110 ASP A O 1
ATOM 809 N N . ALA A 1 111 ? -8.060 0.452 6.523 1.00 94.06 111 ALA A N 1
ATOM 810 C CA . ALA A 1 111 ? -7.027 0.160 5.529 1.00 94.06 111 ALA A CA 1
ATOM 811 C C . ALA A 1 111 ? -6.380 -1.214 5.768 1.00 94.06 111 ALA A C 1
ATOM 813 O O . ALA A 1 111 ? -6.176 -1.968 4.817 1.00 94.06 111 ALA A O 1
ATOM 814 N N . ASP A 1 112 ? -6.117 -1.582 7.029 1.00 94.00 112 ASP A N 1
ATOM 815 C CA . ASP A 1 112 ? -5.595 -2.913 7.366 1.00 94.00 112 ASP A CA 1
ATOM 816 C C . ASP A 1 112 ? -6.602 -4.015 7.023 1.00 94.00 112 ASP A C 1
ATOM 818 O O . ASP A 1 112 ? -6.233 -5.057 6.479 1.00 94.00 112 ASP A O 1
ATOM 822 N N . LEU A 1 113 ? -7.880 -3.780 7.341 1.00 92.69 113 LEU A N 1
ATOM 823 C CA . LEU A 1 113 ? -8.968 -4.713 7.051 1.00 92.69 113 LEU A CA 1
ATOM 824 C C . LEU A 1 113 ? -9.153 -4.893 5.543 1.00 92.69 113 LEU A C 1
ATOM 826 O O . LEU A 1 113 ? -9.254 -6.024 5.073 1.00 92.69 113 LEU A O 1
ATOM 830 N N . LEU A 1 114 ? -9.129 -3.798 4.780 1.00 92.69 114 LEU A N 1
ATOM 831 C CA . LEU A 1 114 ? -9.170 -3.850 3.324 1.00 92.69 114 LEU A CA 1
ATOM 832 C C . LEU A 1 114 ? -7.983 -4.649 2.781 1.00 92.69 114 LEU A C 1
ATOM 834 O O . LEU A 1 114 ? -8.174 -5.553 1.979 1.00 92.69 114 LEU A O 1
ATOM 838 N N . ALA A 1 115 ? -6.763 -4.373 3.238 1.00 93.75 115 ALA A N 1
ATOM 839 C CA . ALA A 1 115 ? -5.583 -5.090 2.768 1.00 93.75 115 ALA A CA 1
ATOM 840 C C . ALA A 1 115 ? -5.644 -6.597 3.064 1.00 93.75 115 ALA A C 1
ATOM 842 O O . ALA A 1 115 ? -5.274 -7.392 2.203 1.00 93.75 115 ALA A O 1
ATOM 843 N N . MET A 1 116 ? -6.156 -7.000 4.234 1.00 93.31 116 MET A N 1
ATOM 844 C CA . MET A 1 116 ? -6.416 -8.410 4.557 1.00 93.31 116 MET A CA 1
ATOM 845 C C . MET A 1 116 ? -7.402 -9.055 3.574 1.00 93.31 116 MET A C 1
ATOM 847 O O . MET A 1 116 ? -7.140 -10.160 3.089 1.00 93.31 116 MET A O 1
ATOM 851 N N . ASP A 1 117 ? -8.494 -8.358 3.255 1.00 92.25 117 ASP A N 1
ATOM 852 C CA . ASP A 1 117 ? -9.498 -8.818 2.291 1.00 92.25 117 ASP A CA 1
ATOM 853 C C . ASP A 1 117 ? -8.899 -9.001 0.891 1.00 92.25 117 ASP A C 1
ATOM 855 O O . ASP A 1 117 ? -8.985 -10.078 0.296 1.00 92.25 117 ASP A O 1
ATOM 859 N N . LEU A 1 118 ? -8.153 -8.000 0.417 1.00 92.75 118 LEU A N 1
ATOM 860 C CA . LEU A 1 118 ? -7.504 -8.019 -0.896 1.00 92.75 118 LEU A CA 1
ATOM 861 C C . LEU A 1 118 ? -6.494 -9.161 -1.063 1.00 92.75 118 LEU A C 1
ATOM 863 O O . LEU A 1 118 ? -6.335 -9.690 -2.167 1.00 92.75 118 LEU A O 1
ATOM 867 N N . ILE A 1 119 ? -5.806 -9.565 0.011 1.00 93.00 119 ILE A N 1
ATOM 868 C CA . ILE A 1 119 ? -4.844 -10.676 -0.043 1.00 93.00 119 ILE A CA 1
ATOM 869 C C . ILE A 1 119 ? -5.479 -12.054 0.195 1.00 93.00 119 ILE A C 1
ATOM 871 O O . ILE A 1 119 ? -4.750 -13.049 0.213 1.00 93.00 119 ILE A O 1
ATOM 875 N N . GLY A 1 120 ? -6.809 -12.126 0.318 1.00 91.56 120 GLY A N 1
ATOM 876 C CA . GLY A 1 120 ? -7.578 -13.370 0.299 1.00 91.56 120 GLY A CA 1
ATOM 877 C C . GLY A 1 120 ? -8.105 -13.849 1.651 1.00 91.56 120 GLY A C 1
ATOM 878 O O . GLY A 1 120 ? -8.486 -15.016 1.756 1.00 91.56 120 GLY A O 1
ATOM 879 N N . TRP A 1 121 ? -8.118 -13.002 2.683 1.00 91.75 121 TRP A N 1
ATOM 880 C CA . TRP A 1 121 ? -8.798 -13.315 3.942 1.00 91.75 121 TRP A CA 1
ATOM 881 C C . TRP A 1 121 ? -10.225 -12.790 3.930 1.00 91.75 121 TRP A C 1
ATOM 883 O O . TRP A 1 121 ? -10.434 -11.614 3.698 1.00 91.75 121 TRP A O 1
ATOM 893 N N . ASP A 1 122 ? -11.203 -13.609 4.303 1.00 87.94 122 ASP A N 1
ATOM 894 C CA . ASP A 1 122 ? -12.560 -13.099 4.504 1.00 87.94 122 ASP A CA 1
ATOM 895 C C . ASP A 1 122 ? -12.623 -12.267 5.794 1.00 87.94 122 ASP A C 1
ATOM 897 O O . ASP A 1 122 ? -12.647 -12.805 6.910 1.00 87.94 122 ASP A O 1
ATOM 901 N N . VAL A 1 123 ? -12.668 -10.942 5.657 1.00 83.94 123 VAL A N 1
ATOM 902 C CA . VAL A 1 123 ? -12.813 -10.041 6.802 1.00 83.94 123 VAL A CA 1
ATOM 903 C C . VAL A 1 123 ? -14.294 -9.840 7.103 1.00 83.94 123 VAL A C 1
ATOM 905 O O . VAL A 1 123 ? -15.013 -9.101 6.432 1.00 83.94 123 VAL A O 1
ATOM 908 N N . LEU A 1 124 ? -14.784 -10.507 8.149 1.00 73.12 124 LEU A N 1
ATOM 909 C CA . LEU A 1 124 ? -16.148 -10.292 8.621 1.00 73.12 124 LEU A CA 1
ATOM 910 C C . LEU A 1 124 ? -16.247 -8.921 9.294 1.00 73.12 124 LEU A C 1
ATOM 912 O O . LEU A 1 124 ? -15.684 -8.708 10.368 1.00 73.12 124 LEU A O 1
ATOM 916 N N . PHE A 1 125 ? -17.016 -8.010 8.695 1.00 64.50 125 PHE A N 1
ATOM 917 C CA . PHE A 1 125 ? -17.383 -6.757 9.346 1.00 64.50 125 PHE A CA 1
ATOM 918 C C . PHE A 1 125 ? -18.239 -7.063 10.580 1.00 64.50 125 PHE A C 1
ATOM 920 O O . PHE A 1 125 ? -19.431 -7.365 10.479 1.00 64.50 125 PHE A O 1
ATOM 927 N N . VAL A 1 126 ? -17.622 -7.007 11.758 1.00 66.44 126 VAL A N 1
ATOM 928 C CA . VAL A 1 126 ? -18.322 -7.075 13.039 1.00 66.44 126 VAL A CA 1
ATOM 929 C C . VAL A 1 126 ? -18.550 -5.633 13.486 1.00 66.44 126 VAL A C 1
ATOM 931 O O . VAL A 1 126 ? -17.577 -4.963 13.829 1.00 66.44 126 VAL A O 1
ATOM 934 N N . PRO A 1 127 ? -19.801 -5.127 13.490 1.00 58.91 127 PRO A N 1
ATOM 935 C CA . PRO A 1 127 ? -20.083 -3.796 14.009 1.00 58.91 127 PRO A CA 1
ATOM 936 C C . PRO A 1 127 ? -19.524 -3.683 15.423 1.00 58.91 127 PRO A C 1
ATOM 938 O O . PRO A 1 127 ? -19.762 -4.577 16.242 1.00 58.91 127 PRO A O 1
ATOM 941 N N . GLU A 1 128 ? -18.799 -2.602 15.719 1.00 63.69 128 GLU A N 1
ATOM 942 C CA . GLU A 1 128 ? -18.226 -2.447 17.051 1.00 63.69 128 GLU A CA 1
ATOM 943 C C . GLU A 1 128 ? -19.326 -2.585 18.119 1.00 63.69 128 GLU A C 1
ATOM 945 O O . GLU A 1 128 ? -20.402 -1.986 17.975 1.00 63.69 128 GLU A O 1
ATOM 950 N N . PRO A 1 129 ? -19.089 -3.335 19.214 1.00 65.88 129 PRO A N 1
ATOM 951 C CA . PRO A 1 129 ? -20.118 -3.622 20.218 1.00 65.88 129 PRO A CA 1
ATOM 952 C C . PRO A 1 129 ? -20.828 -2.366 20.745 1.00 65.88 129 PRO A C 1
ATOM 954 O O . PRO A 1 129 ? -22.019 -2.382 21.060 1.00 65.88 129 PRO A O 1
ATOM 957 N N . GLN A 1 130 ? -20.103 -1.253 20.798 1.00 66.31 130 GLN A N 1
ATOM 958 C CA . GLN A 1 130 ? -20.580 0.048 21.250 1.00 66.31 130 GLN A CA 1
ATOM 959 C C . GLN A 1 130 ? -21.550 0.741 20.278 1.00 66.31 130 GLN A C 1
ATOM 961 O O . GLN A 1 130 ? -22.467 1.423 20.739 1.00 66.31 130 GLN A O 1
ATOM 966 N N . ALA A 1 131 ? -21.457 0.505 18.966 1.00 68.06 131 ALA A N 1
ATOM 967 C CA . ALA A 1 131 ? -22.444 0.997 17.999 1.00 68.06 131 ALA A CA 1
ATOM 968 C C . ALA A 1 131 ? -23.808 0.302 18.184 1.00 68.06 131 ALA A C 1
ATOM 970 O O . ALA A 1 131 ? -24.867 0.941 18.152 1.00 68.06 131 ALA A O 1
ATOM 971 N N . LEU A 1 132 ? -23.784 -1.006 18.463 1.00 69.69 132 LEU A N 1
ATOM 972 C CA . LEU A 1 132 ? -24.981 -1.792 18.777 1.00 69.69 132 LEU A CA 1
ATOM 973 C C . LEU A 1 132 ? -25.569 -1.407 20.142 1.00 69.69 132 LEU A C 1
ATOM 975 O O . LEU A 1 132 ? -26.782 -1.242 20.278 1.00 69.69 132 LEU A O 1
ATOM 979 N N . ALA A 1 133 ? -24.720 -1.199 21.150 1.00 72.88 133 ALA A N 1
ATOM 980 C CA . ALA A 1 133 ? -25.165 -0.751 22.467 1.00 72.88 133 ALA A CA 1
ATOM 981 C C . ALA A 1 133 ? -25.788 0.657 22.415 1.00 72.88 133 ALA A C 1
ATOM 983 O O . ALA A 1 133 ? -26.863 0.879 22.974 1.00 72.88 133 ALA A O 1
ATOM 984 N N . GLY A 1 134 ? -25.161 1.598 21.702 1.00 72.44 134 GLY A N 1
ATOM 985 C CA . GLY A 1 134 ? -25.651 2.971 21.563 1.00 72.44 134 GLY A CA 1
ATOM 986 C C . GLY A 1 134 ? -27.001 3.055 20.847 1.00 72.44 134 GLY A C 1
ATOM 987 O O . GLY A 1 134 ? -27.910 3.751 21.306 1.00 72.44 134 GLY A O 1
ATOM 988 N N . THR A 1 135 ? -27.181 2.289 19.767 1.00 75.12 135 THR A N 1
ATOM 989 C CA . THR A 1 135 ? -28.470 2.204 19.059 1.00 75.12 135 THR A CA 1
ATOM 990 C C . THR A 1 135 ? -29.554 1.545 19.911 1.00 75.12 135 THR A C 1
ATOM 992 O O . THR A 1 135 ? -30.677 2.052 19.964 1.00 75.12 135 THR A O 1
ATOM 995 N N . ALA A 1 136 ? -29.233 0.481 20.651 1.00 77.38 136 ALA A N 1
ATOM 996 C CA . ALA A 1 136 ? -30.175 -0.152 21.571 1.00 77.38 136 ALA A CA 1
ATOM 997 C C . ALA A 1 136 ? -30.638 0.806 22.686 1.00 77.38 136 ALA A C 1
ATOM 999 O O . ALA A 1 136 ? -31.837 0.897 22.964 1.00 77.38 136 ALA A O 1
ATOM 1000 N N . ILE A 1 137 ? -29.717 1.570 23.283 1.00 83.06 137 ILE A N 1
ATOM 1001 C CA . ILE A 1 137 ? -30.033 2.571 24.314 1.00 83.06 137 ILE A CA 1
ATOM 1002 C C . ILE A 1 137 ? -30.917 3.687 23.741 1.00 83.06 137 ILE A C 1
ATOM 1004 O O . ILE A 1 137 ? -31.912 4.061 24.366 1.00 83.06 137 ILE A O 1
ATOM 1008 N N . LEU A 1 138 ? -30.611 4.189 22.540 1.00 82.88 138 LEU A N 1
ATOM 1009 C CA . LEU A 1 138 ? -31.410 5.222 21.878 1.00 82.88 138 LEU A CA 1
ATOM 1010 C C . LEU A 1 138 ? -32.846 4.745 21.598 1.00 82.88 138 LEU A C 1
ATOM 1012 O O . LEU A 1 138 ? -33.810 5.459 21.886 1.00 82.88 138 LEU A O 1
ATOM 1016 N N . LEU A 1 139 ? -33.004 3.523 21.079 1.00 84.56 139 LEU A N 1
ATOM 1017 C CA . LEU A 1 139 ? -34.313 2.926 20.803 1.00 84.56 139 LEU A CA 1
ATOM 1018 C C . LEU A 1 139 ? -35.124 2.701 22.088 1.00 84.56 139 LEU A C 1
ATOM 1020 O O . LEU A 1 139 ? -36.320 3.008 22.121 1.00 84.56 139 LEU A O 1
ATOM 1024 N N . LEU A 1 140 ? -34.479 2.236 23.162 1.00 85.56 140 LEU A N 1
ATOM 1025 C CA . LEU A 1 140 ? -35.102 2.107 24.482 1.00 85.56 140 LEU A CA 1
ATOM 1026 C C . LEU A 1 140 ? -35.537 3.472 25.034 1.00 85.56 140 LEU A C 1
ATOM 1028 O O . LEU A 1 140 ? -36.672 3.610 25.496 1.00 85.56 140 LEU A O 1
ATOM 1032 N N . GLY A 1 141 ? -34.690 4.498 24.922 1.00 81.94 141 GLY A N 1
ATOM 1033 C CA . GLY A 1 141 ? -35.007 5.866 25.336 1.00 81.94 141 GLY A CA 1
ATOM 1034 C C . GLY A 1 141 ? -36.218 6.449 24.599 1.00 81.94 141 GLY A C 1
ATOM 1035 O O . GLY A 1 141 ? -37.121 7.005 25.228 1.00 81.94 141 GLY A O 1
ATOM 1036 N N . LEU A 1 142 ? -36.307 6.254 23.280 1.00 83.62 142 LEU A N 1
ATOM 1037 C CA . LEU A 1 142 ? -37.453 6.691 22.470 1.00 83.62 14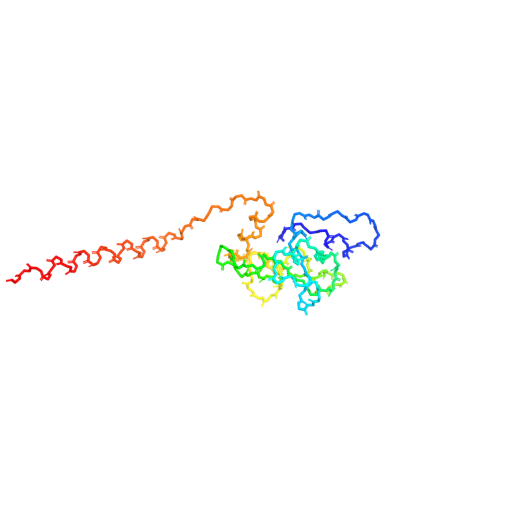2 LEU A CA 1
ATOM 1038 C C . LEU A 1 142 ? -38.745 5.931 22.814 1.00 83.62 142 LEU A C 1
ATOM 1040 O O . LEU A 1 142 ? -39.826 6.529 22.855 1.00 83.62 142 LEU A O 1
ATOM 1044 N N . ALA A 1 143 ? -38.655 4.627 23.088 1.00 80.19 143 ALA A N 1
ATOM 1045 C CA . ALA A 1 143 ? -39.801 3.808 23.481 1.00 80.19 143 ALA A CA 1
ATOM 1046 C C . ALA A 1 143 ? -40.350 4.201 24.865 1.00 80.19 143 ALA A C 1
ATOM 1048 O O . ALA A 1 143 ? -41.567 4.337 25.036 1.00 80.19 143 ALA A O 1
ATOM 1049 N N . PHE A 1 144 ? -39.469 4.445 25.840 1.00 75.62 144 PHE A N 1
ATOM 1050 C CA . PHE A 1 144 ? -39.858 4.908 27.174 1.00 75.62 144 PHE A CA 1
ATOM 1051 C C . PHE A 1 144 ? -40.358 6.360 27.171 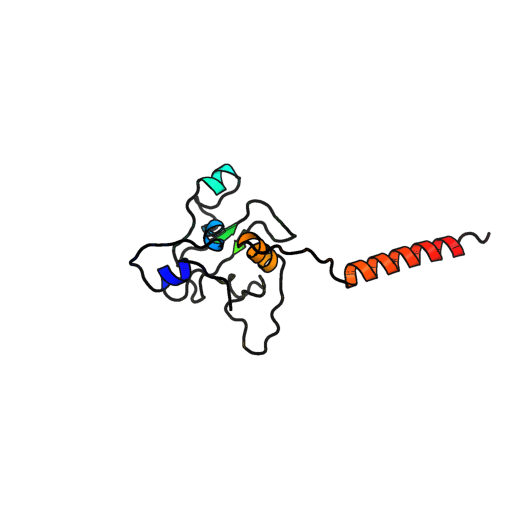1.00 75.62 144 PHE A C 1
ATOM 1053 O O . PHE A 1 144 ? -41.385 6.650 27.788 1.00 75.62 144 PHE A O 1
ATOM 1060 N N . GLY A 1 145 ? -39.721 7.253 26.408 1.00 72.44 145 GLY A N 1
ATOM 1061 C CA . GLY A 1 145 ? -40.153 8.648 26.263 1.00 72.44 145 GLY A CA 1
ATOM 1062 C C . GLY A 1 145 ? -41.553 8.786 25.653 1.00 72.44 145 GLY A C 1
ATOM 1063 O O . GLY A 1 145 ? -42.350 9.615 26.092 1.00 72.44 145 GLY A O 1
ATOM 1064 N N . ARG A 1 146 ? -41.915 7.917 24.698 1.00 70.31 146 ARG A N 1
ATOM 1065 C CA . ARG A 1 146 ? -43.272 7.870 24.117 1.00 70.31 146 ARG A CA 1
ATOM 1066 C C . ARG A 1 146 ? -44.337 7.355 25.089 1.00 70.31 146 ARG A C 1
ATOM 1068 O O . ARG A 1 146 ? -45.490 7.766 24.987 1.00 70.31 146 ARG A O 1
ATOM 1075 N N . ARG A 1 147 ? -43.976 6.476 26.030 1.00 66.88 147 ARG A N 1
ATOM 1076 C CA . ARG A 1 147 ? -44.901 5.937 27.047 1.00 66.88 147 ARG A CA 1
ATOM 1077 C C . ARG A 1 147 ? -45.265 6.962 28.117 1.00 66.88 147 ARG A C 1
ATOM 1079 O O . ARG A 1 147 ? -46.404 6.973 28.572 1.00 66.88 147 ARG A O 1
ATOM 1086 N N . LEU A 1 148 ? -44.324 7.823 28.496 1.00 62.59 148 LEU A N 1
ATOM 1087 C CA . LEU A 1 148 ? -44.554 8.866 29.501 1.00 62.59 148 LEU A CA 1
ATOM 1088 C C . LEU A 1 148 ? -45.423 10.017 28.975 1.00 62.59 148 LEU A C 1
ATOM 1090 O O . LEU A 1 148 ? -46.129 10.644 29.753 1.00 62.59 148 LEU A O 1
ATOM 1094 N N . ARG A 1 149 ? -45.433 10.248 27.657 1.00 61.94 149 ARG A N 1
ATOM 1095 C CA . ARG A 1 149 ? -46.175 11.341 27.004 1.00 61.94 149 ARG A CA 1
ATOM 1096 C C . ARG A 1 149 ? -47.644 11.018 26.674 1.00 61.94 149 ARG A C 1
ATOM 1098 O O . ARG A 1 149 ? -48.323 11.835 26.074 1.00 61.94 149 ARG A O 1
ATOM 1105 N N . ARG A 1 150 ? -48.125 9.814 27.005 1.00 61.25 150 ARG A N 1
ATOM 1106 C CA . ARG A 1 150 ? -49.474 9.305 26.674 1.00 61.25 150 ARG A CA 1
ATOM 1107 C C . ARG A 1 150 ? -50.455 9.325 27.861 1.00 61.25 150 ARG A C 1
ATOM 1109 O O . ARG A 1 150 ? -51.442 8.601 27.829 1.00 61.25 150 ARG A O 1
ATOM 1116 N N . LYS A 1 151 ? -50.147 10.073 28.926 1.00 55.31 151 LYS A N 1
ATOM 1117 C CA . LYS A 1 151 ? -50.910 10.092 30.188 1.00 55.31 151 LYS A CA 1
ATOM 1118 C C . LYS A 1 151 ? -51.804 11.331 30.396 1.00 55.31 151 LYS A C 1
ATOM 1120 O O . LYS A 1 151 ? -52.259 11.522 31.519 1.00 55.31 151 LYS A O 1
ATOM 1125 N N . ASP A 1 152 ? -52.105 12.078 29.338 1.00 51.88 152 ASP A N 1
ATOM 1126 C CA . ASP A 1 152 ? -53.112 13.154 29.331 1.00 51.88 152 ASP A CA 1
ATOM 1127 C C . ASP A 1 152 ? -54.325 12.725 28.491 1.00 51.88 152 ASP A C 1
ATOM 1129 O O . ASP A 1 152 ? -55.461 13.119 28.839 1.00 51.88 152 ASP A O 1
#

pLDDT: mean 88.33, std 11.05, range [51.88, 97.94]

Foldseek 3Di:
DFDDALLQVCLVPVDDDRDGALQQLQKFAPPDPQDDQDPVSSVPRDGDSYAAGWMWRAPNCDDQNDHRTFTFFRYCRNTPNFRRRAGDAPPLRWPSHRPQDVPHDTHHDSNNLVSCVSNPDPRDPDPDVVVVVVVVVVVVVVVVVVVVVPPD

Sequence (152 aa):
MGFYSVVDTVDQSSSGTVNPTTLDLFRFANGGAADPSNASEFTTFARNLEPGTTAITDVITPLFNAAAETLMSTGVNHGDGNQASHWKDNLGLGLMDPTLAYGEIGQITDADLLAMDLIGWDVLFVPEPQALAGTAILLLGLAFGRRLRRKD

Secondary structure (DSSP, 8-state):
-----HHHHHTT-SSS-----TGGGGEEETTSTT--SSHHHHHHSPP---SSS-EEEE-SS-BTTB-SEEEEP-BSSSSSSB-TTSBPTTS---TT-TT--TT--PPP-HHHHHHHHHTT--------HHHHHHHHHHHHHHHHHHHHTT--